Protein AF-A0A1W9V124-F1 (afdb_monomer_lite)

Structure (mmCIF, N/CA/C/O backbone):
data_AF-A0A1W9V124-F1
#
_entry.id   AF-A0A1W9V124-F1
#
loop_
_atom_site.group_PDB
_atom_site.id
_atom_site.type_symbol
_atom_site.label_atom_id
_atom_site.label_alt_id
_atom_site.label_comp_id
_atom_site.label_asym_id
_atom_site.label_entity_id
_atom_site.label_seq_id
_atom_site.pdbx_PDB_ins_code
_atom_site.Cartn_x
_atom_site.Cartn_y
_atom_site.Cartn_z
_atom_site.occupancy
_atom_site.B_iso_or_equiv
_atom_site.auth_seq_id
_atom_site.auth_comp_id
_atom_site.auth_asym_id
_atom_site.auth_atom_id
_atom_site.pdbx_PDB_model_num
ATOM 1 N N . MET A 1 1 ? -8.901 -0.387 -28.278 1.00 31.52 1 MET A N 1
ATOM 2 C CA . MET A 1 1 ? -8.898 -1.696 -27.581 1.00 31.52 1 MET A CA 1
ATOM 3 C C . MET A 1 1 ? -7.737 -1.723 -26.585 1.00 31.52 1 MET A C 1
ATOM 5 O O . MET A 1 1 ? -6.592 -1.802 -27.004 1.00 31.52 1 MET A O 1
ATOM 9 N N . LEU A 1 2 ? -8.014 -1.572 -25.284 1.00 34.09 2 LEU A N 1
ATOM 10 C CA . LEU A 1 2 ? -7.022 -1.533 -24.196 1.00 34.09 2 LEU A CA 1
ATOM 11 C C . LEU A 1 2 ? -6.743 -2.954 -23.675 1.00 34.09 2 LEU A C 1
ATOM 13 O O . LEU A 1 2 ? -7.526 -3.484 -22.892 1.00 34.09 2 LEU A O 1
ATOM 17 N N . LYS A 1 3 ? -5.633 -3.568 -24.103 1.00 35.72 3 LYS A N 1
ATOM 18 C CA . LYS A 1 3 ? -5.153 -4.885 -23.625 1.00 35.72 3 LYS A CA 1
ATOM 19 C C . LYS A 1 3 ? -3.789 -4.806 -22.903 1.00 35.72 3 LYS A C 1
ATOM 21 O O . LYS A 1 3 ? -3.019 -5.753 -22.931 1.00 35.72 3 LYS A O 1
ATOM 26 N N . LYS A 1 4 ? -3.478 -3.677 -22.250 1.00 46.88 4 LYS A N 1
ATOM 27 C CA . LYS A 1 4 ? -2.224 -3.445 -21.497 1.00 46.88 4 LYS A CA 1
ATOM 28 C C . LYS A 1 4 ? -2.503 -3.042 -20.043 1.00 46.88 4 LYS A C 1
ATOM 30 O O . LYS A 1 4 ? -2.241 -1.912 -19.658 1.00 46.88 4 LYS A O 1
ATOM 35 N N . ARG A 1 5 ? -3.077 -3.931 -19.226 1.00 50.22 5 ARG A N 1
ATOM 36 C CA . ARG A 1 5 ? -3.231 -3.661 -17.778 1.00 50.22 5 ARG A CA 1
ATOM 37 C C . ARG A 1 5 ? -2.039 -4.130 -16.926 1.00 50.22 5 ARG A C 1
ATOM 39 O O . ARG A 1 5 ? -2.102 -4.006 -15.716 1.00 50.22 5 ARG A O 1
ATOM 46 N N . SER A 1 6 ? -0.958 -4.615 -17.540 1.00 54.03 6 SER A N 1
ATOM 47 C CA . SER A 1 6 ? 0.203 -5.171 -16.821 1.00 54.03 6 SER A CA 1
ATOM 48 C C . SER A 1 6 ? 1.540 -5.050 -17.564 1.00 54.03 6 SER A C 1
ATOM 50 O O . SER A 1 6 ? 2.516 -5.668 -17.159 1.00 54.03 6 SER A O 1
ATOM 52 N N . ALA A 1 7 ? 1.603 -4.306 -18.671 1.00 71.12 7 ALA A N 1
ATOM 53 C CA . ALA A 1 7 ? 2.837 -4.196 -19.445 1.00 71.12 7 ALA A CA 1
ATOM 54 C C . ALA A 1 7 ? 3.649 -2.990 -18.968 1.00 71.12 7 ALA A C 1
ATOM 56 O O . ALA A 1 7 ? 3.091 -1.895 -18.852 1.00 71.12 7 ALA A O 1
ATOM 57 N N . ALA A 1 8 ? 4.948 -3.190 -18.740 1.00 80.44 8 ALA A N 1
ATOM 58 C CA . ALA A 1 8 ? 5.896 -2.099 -18.572 1.00 80.44 8 ALA A CA 1
ATOM 59 C C . ALA A 1 8 ? 5.767 -1.084 -19.720 1.00 80.44 8 ALA A C 1
ATOM 61 O O . ALA A 1 8 ? 5.465 -1.434 -20.869 1.00 80.44 8 ALA A O 1
ATOM 62 N N . ILE A 1 9 ? 5.964 0.186 -19.386 1.00 83.69 9 ILE A N 1
ATOM 63 C CA . ILE A 1 9 ? 5.823 1.307 -20.305 1.00 83.69 9 ILE A CA 1
ATOM 64 C C . ILE A 1 9 ? 7.213 1.891 -20.523 1.00 83.69 9 ILE A C 1
ATOM 66 O O . ILE A 1 9 ? 7.758 2.558 -19.651 1.00 83.69 9 ILE A O 1
ATO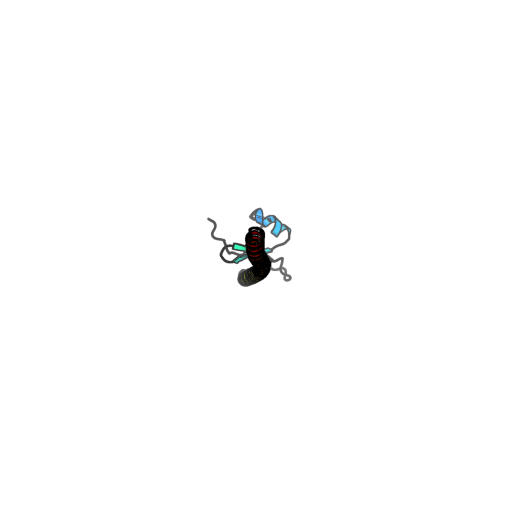M 70 N N . ALA A 1 10 ? 7.777 1.616 -21.691 1.00 82.62 10 ALA A N 1
ATOM 71 C CA . ALA A 1 10 ? 8.980 2.271 -22.175 1.00 82.62 10 ALA A CA 1
ATOM 72 C C . ALA A 1 10 ? 8.628 3.656 -22.748 1.00 82.62 10 ALA A C 1
ATOM 74 O O . ALA A 1 10 ? 7.694 3.774 -23.546 1.00 82.62 10 ALA A O 1
ATOM 75 N N . LEU A 1 11 ? 9.363 4.688 -22.337 1.00 79.31 11 LEU A N 1
ATOM 76 C CA . LEU A 1 11 ? 9.129 6.102 -22.647 1.00 79.31 11 LEU A CA 1
ATOM 77 C C . LEU A 1 11 ? 10.220 6.642 -23.592 1.00 79.31 11 LEU A C 1
ATOM 79 O O . LEU A 1 11 ? 10.851 7.653 -23.308 1.00 79.31 11 LEU A O 1
ATOM 83 N N . TYR A 1 12 ? 10.461 5.952 -24.710 1.00 74.94 12 TYR A N 1
ATOM 84 C CA . TYR A 1 12 ? 11.509 6.326 -25.678 1.00 74.94 12 TYR A CA 1
ATOM 85 C C . TYR A 1 12 ? 11.019 7.192 -26.844 1.00 74.94 12 TYR A C 1
ATOM 87 O O . TYR A 1 12 ? 11.828 7.842 -27.499 1.00 74.94 12 TYR A O 1
ATOM 95 N N . ASP A 1 13 ? 9.711 7.201 -27.116 1.00 68.25 13 ASP A N 1
ATOM 96 C CA . ASP A 1 13 ? 9.105 7.976 -28.203 1.00 68.25 13 ASP A CA 1
ATOM 97 C C . ASP A 1 13 ? 8.315 9.156 -27.628 1.00 68.25 13 ASP A C 1
ATOM 99 O O . ASP A 1 13 ? 7.290 8.972 -26.965 1.00 68.25 13 ASP A O 1
ATOM 103 N N . THR A 1 14 ? 8.806 10.369 -27.882 1.00 64.50 14 THR A N 1
ATOM 104 C CA . THR A 1 14 ? 8.195 11.628 -27.441 1.00 64.50 14 THR A CA 1
ATOM 105 C C . THR A 1 14 ? 7.068 12.105 -28.345 1.00 64.50 14 THR A C 1
ATOM 107 O O . THR A 1 14 ? 6.212 12.858 -27.882 1.00 64.50 14 THR A O 1
ATOM 110 N N . GLU A 1 15 ? 7.024 11.670 -29.605 1.00 71.12 15 GLU A N 1
ATOM 111 C CA . GLU A 1 15 ? 6.041 12.145 -30.582 1.00 71.12 15 GLU A CA 1
ATOM 112 C C . GLU A 1 15 ? 4.657 11.532 -30.335 1.00 71.12 15 GLU A C 1
ATOM 114 O O . GLU A 1 15 ? 3.635 12.182 -30.560 1.00 71.12 15 GLU A O 1
ATOM 119 N N . HIS A 1 16 ? 4.610 10.311 -29.792 1.00 74.25 16 HIS A N 1
ATOM 120 C CA . HIS A 1 16 ? 3.364 9.583 -29.515 1.00 74.25 16 HIS A CA 1
ATOM 121 C C . HIS A 1 16 ? 3.116 9.320 -28.028 1.00 74.25 16 HIS A C 1
ATOM 123 O O . HIS A 1 16 ? 2.248 8.512 -27.670 1.00 74.25 16 HIS A O 1
ATOM 129 N N . LEU A 1 17 ? 3.852 9.996 -27.143 1.00 76.12 17 LEU A N 1
ATOM 130 C CA . LEU A 1 17 ? 3.719 9.772 -25.714 1.00 76.12 17 LEU A CA 1
ATOM 131 C C . LEU A 1 17 ? 2.342 10.249 -25.211 1.00 76.12 17 LEU A C 1
ATOM 133 O O . LEU A 1 17 ? 1.978 11.414 -25.401 1.00 76.12 17 LEU A O 1
ATOM 137 N N . PRO A 1 18 ? 1.552 9.400 -24.524 1.00 81.62 18 PRO A N 1
ATOM 138 C CA . PRO A 1 18 ? 0.310 9.850 -23.906 1.00 81.62 18 PRO A CA 1
ATOM 139 C C . PRO A 1 18 ? 0.581 11.009 -22.938 1.00 81.62 18 PRO A C 1
ATOM 141 O O . PRO A 1 18 ? 1.475 10.902 -22.103 1.00 81.62 18 PRO A O 1
ATOM 144 N N . ARG A 1 19 ? -0.235 12.076 -22.965 1.00 85.19 19 ARG A N 1
ATOM 145 C CA . ARG A 1 19 ? -0.067 13.256 -22.078 1.00 85.19 19 ARG A CA 1
ATOM 146 C C . ARG A 1 19 ? 0.107 12.908 -20.597 1.00 85.19 19 ARG A C 1
ATOM 148 O O . ARG A 1 19 ? 0.801 13.602 -19.871 1.00 85.19 19 ARG A O 1
ATOM 155 N N . GLN A 1 20 ? -0.519 11.826 -20.145 1.00 85.44 20 GLN A N 1
ATOM 156 C CA . GLN A 1 20 ? -0.430 11.343 -18.762 1.00 85.44 20 GLN A CA 1
ATOM 157 C C . GLN A 1 20 ? 0.981 10.873 -18.375 1.00 85.44 20 GLN A C 1
ATOM 159 O O . GLN A 1 20 ? 1.313 10.861 -17.196 1.00 85.44 20 GLN A O 1
ATOM 164 N N . MET A 1 21 ? 1.795 10.474 -19.354 1.00 86.12 21 MET A N 1
ATOM 165 C CA . MET A 1 21 ? 3.167 10.006 -19.161 1.00 86.12 21 MET A CA 1
ATOM 166 C C . MET A 1 21 ? 4.203 11.130 -19.309 1.00 86.12 21 MET A C 1
ATOM 168 O O . MET A 1 21 ? 5.357 10.948 -18.932 1.00 86.12 21 MET A O 1
ATOM 172 N N . GLN A 1 22 ? 3.790 12.300 -19.806 1.00 86.81 22 GLN A N 1
ATOM 173 C CA . GLN A 1 22 ? 4.665 13.443 -20.059 1.00 86.81 22 GLN A CA 1
ATOM 174 C C . GLN A 1 22 ? 5.453 13.900 -18.815 1.00 86.81 22 GLN A C 1
ATOM 176 O O . GLN A 1 22 ? 6.664 14.055 -18.940 1.00 86.81 22 GLN A O 1
ATOM 181 N N . PRO A 1 23 ? 4.862 13.988 -17.602 1.00 90.25 23 PRO A N 1
ATOM 182 C CA . PRO A 1 23 ? 5.624 14.370 -16.411 1.00 90.25 23 PRO A CA 1
ATOM 183 C C . PRO A 1 23 ? 6.738 13.380 -16.047 1.00 90.25 23 PRO A C 1
ATOM 185 O O . PRO A 1 23 ? 7.768 13.784 -15.521 1.00 90.25 23 PRO A O 1
ATOM 188 N N . PHE A 1 24 ? 6.545 12.083 -16.312 1.00 90.50 24 PHE A N 1
ATOM 189 C CA . PHE A 1 24 ? 7.566 11.067 -16.045 1.00 90.50 24 PHE A CA 1
ATOM 190 C C . PHE A 1 24 ? 8.714 11.189 -17.044 1.00 90.50 24 PHE A C 1
ATOM 192 O O . PHE A 1 24 ? 9.877 11.176 -16.652 1.00 90.50 24 PHE A O 1
ATOM 199 N N . PHE A 1 25 ? 8.384 11.378 -18.321 1.00 88.06 25 PHE A N 1
ATOM 200 C CA . PHE A 1 25 ? 9.382 11.600 -19.359 1.00 88.06 25 PHE A CA 1
ATOM 201 C C . PHE A 1 25 ? 10.199 12.879 -19.112 1.00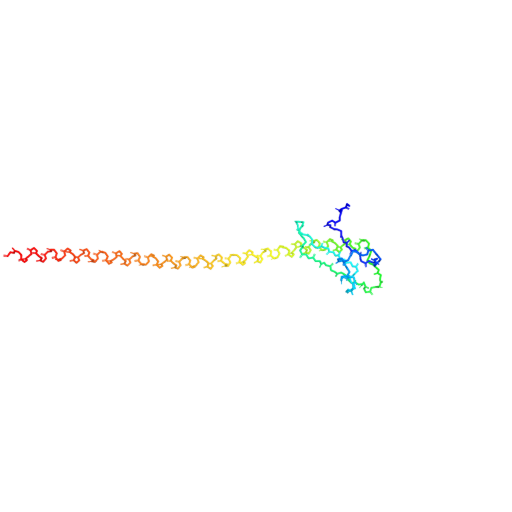 88.06 25 PHE A C 1
ATOM 203 O O . PHE A 1 25 ? 11.422 12.852 -19.192 1.00 88.06 25 PHE A O 1
ATOM 210 N N . GLU A 1 26 ? 9.549 13.983 -18.729 1.00 90.44 26 GLU A N 1
ATOM 211 C CA . GLU A 1 26 ? 10.216 15.251 -18.385 1.00 90.44 26 GLU A CA 1
ATOM 212 C C . GLU A 1 26 ? 11.153 15.128 -17.174 1.00 90.44 26 GLU A C 1
ATOM 214 O O . GLU A 1 26 ? 12.141 15.853 -17.076 1.00 90.44 26 GLU A O 1
ATOM 219 N N . GLN A 1 27 ? 10.881 14.185 -16.268 1.00 91.81 27 GLN A N 1
ATOM 220 C CA . GLN A 1 27 ? 11.768 13.846 -15.152 1.00 91.81 27 GLN A CA 1
ATOM 221 C C . GLN A 1 27 ? 12.919 12.910 -15.554 1.00 91.81 27 GLN A C 1
ATOM 223 O O . GLN A 1 27 ? 13.752 12.579 -14.714 1.00 91.81 27 GLN A O 1
ATOM 228 N N . GLY A 1 28 ? 12.985 12.487 -16.818 1.00 91.75 28 GLY A N 1
ATOM 229 C CA . GLY A 1 28 ? 14.004 11.578 -17.335 1.00 91.75 28 GLY A CA 1
ATOM 230 C C . GLY A 1 28 ? 13.703 10.102 -17.083 1.00 91.75 28 GLY A C 1
ATOM 231 O O . GLY A 1 28 ? 14.616 9.288 -17.116 1.00 91.75 28 GLY A O 1
ATOM 232 N N . VAL A 1 29 ? 12.456 9.726 -16.796 1.00 93.38 29 VAL A N 1
ATOM 233 C CA . VAL A 1 29 ? 12.085 8.309 -16.679 1.00 93.38 29 VAL A CA 1
ATOM 234 C C . VAL A 1 29 ? 12.066 7.676 -18.070 1.00 93.38 29 VAL A C 1
ATOM 236 O O . VAL A 1 29 ? 11.400 8.176 -18.974 1.00 93.38 29 VAL A O 1
ATOM 239 N N . GLU A 1 30 ? 12.752 6.547 -18.224 1.00 91.94 30 GLU A N 1
ATOM 240 C CA . GLU A 1 30 ? 12.823 5.771 -19.466 1.00 91.94 30 GLU A CA 1
ATOM 241 C C . GLU A 1 30 ? 11.930 4.531 -19.444 1.00 91.94 30 GLU A C 1
ATOM 243 O O . GLU A 1 30 ? 11.347 4.165 -20.463 1.00 91.94 30 GLU A O 1
ATOM 248 N N . VAL A 1 31 ? 11.803 3.875 -18.290 1.00 92.12 31 VAL A N 1
ATOM 249 C CA . VAL A 1 31 ? 10.932 2.706 -18.125 1.00 92.12 31 VAL A CA 1
ATOM 250 C C . VAL A 1 31 ? 10.108 2.865 -16.863 1.00 92.12 31 VAL A C 1
ATOM 252 O O . VAL A 1 31 ? 10.624 3.143 -15.784 1.00 92.12 31 VAL A O 1
ATOM 255 N N . LEU A 1 32 ? 8.807 2.649 -16.998 1.00 93.06 32 LEU A N 1
ATOM 256 C CA . LEU A 1 32 ? 7.854 2.688 -15.905 1.00 93.06 32 LEU A CA 1
ATOM 257 C C . LEU A 1 32 ? 7.205 1.316 -15.748 1.00 93.06 32 LEU A C 1
ATOM 259 O O . LEU A 1 32 ? 6.610 0.770 -16.680 1.00 93.06 32 LEU A O 1
ATOM 263 N N . ILE A 1 33 ? 7.315 0.761 -14.545 1.00 92.69 33 ILE A N 1
ATOM 264 C CA . ILE A 1 33 ? 6.791 -0.558 -14.201 1.00 92.69 33 ILE A CA 1
ATOM 265 C C . ILE A 1 33 ? 5.671 -0.383 -13.182 1.00 92.69 33 ILE A C 1
ATOM 267 O O . ILE A 1 33 ? 5.929 -0.012 -12.033 1.00 92.69 33 ILE A O 1
ATOM 271 N N . PRO A 1 34 ? 4.412 -0.617 -13.577 1.00 91.69 34 PRO A N 1
ATOM 272 C CA . PRO A 1 34 ? 3.305 -0.494 -12.652 1.00 91.69 34 PRO A CA 1
ATOM 273 C C . PRO A 1 34 ? 3.262 -1.691 -11.699 1.00 91.69 34 PRO A C 1
ATOM 275 O O . PRO A 1 34 ? 3.297 -2.847 -12.121 1.00 91.69 34 PRO A O 1
ATOM 278 N N . LEU A 1 35 ? 3.144 -1.411 -10.404 1.00 93.12 35 LEU A N 1
ATOM 279 C CA . LEU A 1 35 ? 3.040 -2.427 -9.364 1.00 93.12 35 LEU A CA 1
ATOM 280 C C . LEU A 1 35 ? 1.558 -2.727 -9.133 1.00 93.12 35 LEU A C 1
ATOM 282 O O . LEU A 1 35 ? 0.848 -1.935 -8.508 1.00 93.12 35 LEU A O 1
ATOM 286 N N . PHE A 1 36 ? 1.080 -3.847 -9.674 1.00 88.56 36 PHE A N 1
ATOM 287 C CA . PHE A 1 36 ? -0.299 -4.304 -9.511 1.00 88.56 36 PHE A CA 1
ATOM 288 C C . PHE A 1 36 ? -0.387 -5.485 -8.543 1.00 88.56 36 PHE A C 1
ATOM 290 O O . PHE A 1 36 ? 0.351 -6.456 -8.677 1.00 88.56 36 PHE A O 1
ATOM 297 N N . VAL A 1 37 ? -1.352 -5.430 -7.627 1.00 89.31 37 VAL A N 1
ATOM 298 C CA . VAL A 1 37 ? -1.749 -6.550 -6.759 1.00 89.31 37 VAL A CA 1
ATOM 299 C C . VAL A 1 37 ? -3.264 -6.673 -6.835 1.00 89.31 37 VAL A C 1
ATOM 301 O O . VAL A 1 37 ? -3.956 -5.672 -6.678 1.00 89.31 37 VAL A O 1
ATOM 304 N N . GLU A 1 38 ? -3.786 -7.863 -7.145 1.00 87.06 38 GLU A N 1
ATOM 305 C CA . GLU A 1 38 ? -5.236 -8.112 -7.286 1.00 87.06 38 GLU A CA 1
ATOM 306 C C . GLU A 1 38 ? -5.959 -7.066 -8.167 1.00 87.06 38 GLU A C 1
ATOM 308 O O . GLU A 1 38 ? -7.008 -6.529 -7.819 1.00 87.06 38 GLU A O 1
ATOM 313 N N . ASN A 1 39 ? -5.376 -6.733 -9.325 1.00 84.38 39 ASN A N 1
ATOM 314 C CA . ASN A 1 39 ? -5.854 -5.698 -10.260 1.00 84.38 39 ASN A CA 1
ATOM 315 C C . ASN A 1 39 ? -5.886 -4.256 -9.716 1.00 84.38 39 ASN A C 1
ATOM 317 O O . ASN A 1 39 ? -6.386 -3.355 -10.398 1.00 84.38 39 ASN A O 1
ATOM 321 N N . LYS A 1 40 ? -5.321 -4.001 -8.537 1.00 89.38 40 LYS A N 1
ATOM 322 C CA . LYS A 1 40 ? -5.160 -2.664 -7.972 1.00 89.38 40 LYS A CA 1
ATOM 323 C C . LYS A 1 40 ? -3.747 -2.156 -8.228 1.00 89.38 40 LYS A C 1
ATOM 325 O O . LYS A 1 40 ? -2.776 -2.821 -7.878 1.00 89.38 40 LYS A O 1
ATOM 330 N N . LEU A 1 41 ? -3.633 -0.970 -8.825 1.00 90.75 41 LEU A N 1
ATOM 331 C CA . LEU A 1 41 ? -2.357 -0.262 -8.912 1.00 90.75 41 LEU A CA 1
ATOM 332 C C . LEU A 1 41 ? -1.994 0.229 -7.510 1.00 90.75 41 LEU A C 1
ATOM 334 O O . LEU A 1 41 ? -2.727 1.036 -6.938 1.00 90.75 41 LEU A O 1
ATOM 338 N N . ILE A 1 42 ? -0.889 -0.263 -6.962 1.00 92.00 42 ILE A N 1
ATOM 339 C CA . ILE A 1 42 ? -0.412 0.122 -5.627 1.00 92.00 42 ILE A CA 1
ATOM 340 C C . ILE A 1 42 ? 0.828 1.015 -5.677 1.00 92.00 42 ILE A C 1
ATOM 342 O O . ILE A 1 42 ? 1.172 1.635 -4.676 1.00 92.00 42 ILE A O 1
ATOM 346 N N . GLY A 1 43 ? 1.484 1.115 -6.833 1.00 91.44 43 GLY A N 1
ATOM 347 C CA . GLY A 1 43 ? 2.657 1.959 -7.005 1.00 91.44 43 GLY A CA 1
ATOM 348 C C . GLY A 1 43 ? 3.208 1.930 -8.422 1.00 91.44 43 GLY A C 1
ATOM 349 O O . GLY A 1 43 ? 2.733 1.185 -9.279 1.00 91.44 43 GLY A O 1
ATOM 350 N N . LEU A 1 44 ? 4.225 2.754 -8.649 1.00 92.00 44 LEU A N 1
ATOM 351 C CA . LEU A 1 44 ? 4.966 2.846 -9.901 1.00 92.00 44 LEU A CA 1
ATOM 352 C C . LEU A 1 44 ? 6.451 2.738 -9.586 1.00 92.00 44 LEU A C 1
ATOM 354 O O . LEU A 1 44 ? 6.933 3.410 -8.674 1.00 92.00 44 LEU A O 1
ATOM 358 N N . TYR A 1 45 ? 7.161 1.913 -10.345 1.00 92.50 45 TYR A N 1
ATOM 359 C CA . TYR A 1 45 ? 8.606 1.813 -10.265 1.00 92.50 45 TYR A CA 1
ATOM 360 C C . TYR A 1 45 ? 9.216 2.460 -11.504 1.00 92.50 45 TYR A C 1
ATOM 362 O O . TYR A 1 45 ? 8.995 2.002 -12.625 1.00 92.50 45 TYR A O 1
ATOM 370 N N . ASN A 1 46 ? 9.919 3.568 -11.289 1.00 94.12 46 ASN A N 1
ATOM 371 C CA . ASN A 1 46 ? 10.473 4.395 -12.351 1.00 94.12 46 ASN A CA 1
ATOM 372 C C . ASN A 1 46 ? 11.964 4.113 -12.493 1.00 94.12 46 ASN A C 1
ATOM 374 O O . ASN A 1 46 ? 12.708 4.179 -11.514 1.00 94.12 46 ASN A O 1
ATOM 378 N N . PHE A 1 47 ? 12.383 3.842 -13.719 1.00 94.12 47 PHE A N 1
ATOM 379 C CA . PHE A 1 47 ? 13.767 3.616 -14.086 1.00 94.12 47 PHE A CA 1
ATOM 380 C C . PHE A 1 47 ? 14.232 4.738 -15.003 1.00 94.12 47 PHE A C 1
ATOM 382 O O . PHE A 1 47 ? 13.543 5.118 -15.949 1.00 94.12 47 PHE A O 1
ATOM 389 N N . PHE A 1 48 ? 15.400 5.267 -14.675 1.00 94.56 48 PHE A N 1
ATOM 390 C CA . PHE A 1 48 ? 16.079 6.360 -15.363 1.00 94.56 48 PHE A CA 1
ATOM 391 C C . PHE A 1 48 ? 17.139 5.783 -16.314 1.00 94.56 48 PHE A C 1
ATOM 393 O O . PHE A 1 48 ? 17.350 4.568 -16.284 1.00 94.56 48 PHE A O 1
ATOM 400 N N . PRO A 1 49 ? 17.822 6.602 -17.134 1.00 94.19 49 PRO A N 1
ATOM 401 C CA . PRO A 1 49 ? 18.800 6.101 -18.084 1.00 94.19 49 PRO A CA 1
ATOM 402 C C . PRO A 1 49 ? 19.846 5.217 -17.413 1.00 94.19 49 PRO A C 1
ATOM 404 O O . PRO A 1 49 ? 20.347 5.521 -16.323 1.00 94.19 49 PRO A O 1
ATOM 407 N N . LYS A 1 50 ? 20.187 4.112 -18.079 1.00 94.00 50 LYS A N 1
ATOM 408 C CA . LYS A 1 50 ? 21.222 3.196 -17.600 1.00 94.00 50 LYS A CA 1
ATOM 409 C C . LYS A 1 50 ? 22.554 3.932 -17.520 1.00 94.00 50 LYS A C 1
ATOM 411 O O . LYS A 1 50 ? 22.904 4.716 -18.398 1.00 94.00 50 LYS A O 1
ATOM 416 N N . HIS A 1 51 ? 23.367 3.582 -16.526 1.00 92.88 51 HIS A N 1
ATOM 417 C CA . HIS A 1 51 ? 24.740 4.085 -16.441 1.00 92.88 51 HIS A CA 1
ATOM 418 C C . HIS A 1 51 ? 25.600 3.707 -17.660 1.00 92.88 51 HIS A C 1
ATOM 420 O O . HIS A 1 51 ? 26.590 4.383 -17.920 1.00 92.88 51 HIS A O 1
ATOM 426 N N . SER A 1 52 ? 25.236 2.652 -18.406 1.00 92.94 52 SER A N 1
ATOM 427 C CA . SER A 1 52 ? 25.919 2.282 -19.653 1.00 92.94 52 SER A CA 1
ATOM 428 C C . SER A 1 52 ? 25.612 3.223 -20.822 1.00 92.94 52 SER A C 1
ATOM 430 O O . SER A 1 52 ? 26.370 3.240 -21.785 1.00 92.94 52 SER A O 1
ATOM 432 N N . GLY A 1 53 ? 24.529 4.005 -20.744 1.00 89.38 53 GLY A N 1
ATOM 433 C CA . GLY A 1 53 ? 24.025 4.837 -21.839 1.00 89.38 53 GLY A CA 1
ATOM 434 C C . GLY A 1 53 ? 23.152 4.095 -22.857 1.00 89.38 53 GLY A C 1
ATOM 435 O O . GLY A 1 53 ? 22.598 4.737 -23.745 1.00 89.38 53 GLY A O 1
ATOM 436 N N . ASP A 1 54 ? 22.999 2.774 -22.731 1.00 91.75 54 ASP A N 1
ATOM 437 C CA . ASP A 1 54 ? 22.109 1.990 -23.592 1.00 91.75 54 ASP A CA 1
ATOM 438 C C . ASP A 1 54 ? 20.656 2.069 -23.119 1.00 91.75 54 ASP A C 1
ATOM 440 O O . ASP A 1 54 ? 20.382 2.205 -21.925 1.00 91.75 54 ASP A O 1
ATOM 444 N N . TYR A 1 55 ? 19.722 1.857 -24.046 1.00 90.44 55 TYR A N 1
ATOM 445 C CA . TYR A 1 55 ? 18.318 1.639 -23.708 1.00 90.44 55 TYR A CA 1
ATOM 446 C C . TYR A 1 55 ? 18.100 0.293 -23.004 1.00 90.44 55 TYR A C 1
ATOM 448 O O . TYR A 1 55 ? 18.893 -0.647 -23.137 1.00 90.44 55 TYR A O 1
ATOM 456 N N . TYR A 1 56 ? 16.988 0.183 -22.274 1.00 92.19 56 TYR A N 1
ATOM 457 C CA . TYR A 1 56 ? 16.563 -1.088 -21.700 1.00 92.19 56 TYR A CA 1
ATOM 458 C C . TYR A 1 56 ? 16.066 -2.016 -22.808 1.00 92.19 56 TYR A C 1
ATOM 460 O O . TYR A 1 56 ? 15.199 -1.650 -23.607 1.00 92.19 56 TYR A O 1
ATOM 468 N N . ASN A 1 57 ? 16.593 -3.235 -22.842 1.00 91.38 57 ASN A N 1
ATOM 469 C CA . ASN A 1 57 ? 16.103 -4.259 -23.760 1.00 91.38 57 ASN A CA 1
ATOM 470 C C . ASN A 1 57 ? 14.872 -4.989 -23.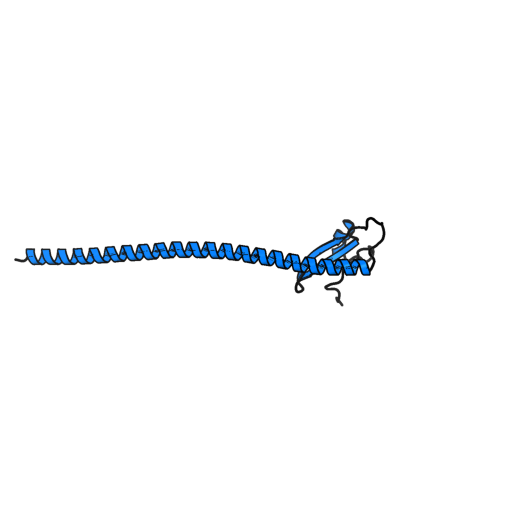181 1.00 91.38 57 ASN A C 1
ATOM 472 O O . ASN A 1 57 ? 14.499 -4.813 -22.021 1.00 91.38 57 ASN A O 1
ATOM 476 N N . SER A 1 58 ? 14.217 -5.822 -23.992 1.00 89.06 58 SER A N 1
ATOM 477 C CA . SER A 1 58 ? 12.989 -6.516 -23.582 1.00 89.06 58 SER A CA 1
ATOM 478 C C . SER A 1 58 ? 13.184 -7.503 -22.428 1.00 89.06 58 SER A C 1
ATOM 480 O O . SER A 1 58 ? 12.292 -7.622 -21.594 1.00 89.06 58 SER A O 1
ATOM 482 N N . GLU A 1 59 ? 14.327 -8.190 -22.369 1.00 92.00 59 GLU A N 1
ATOM 483 C CA . GLU A 1 59 ? 14.644 -9.149 -21.303 1.00 92.00 59 GLU A CA 1
ATOM 484 C C . GLU A 1 59 ? 14.864 -8.421 -19.971 1.00 92.00 59 GLU A C 1
ATOM 486 O O . GLU A 1 59 ? 14.312 -8.807 -18.944 1.00 92.00 59 GLU A O 1
ATOM 491 N N . GLU A 1 60 ? 15.588 -7.300 -19.994 1.00 93.19 60 GLU A N 1
ATOM 492 C CA . GLU A 1 60 ? 15.769 -6.436 -18.827 1.00 93.19 60 GLU A CA 1
ATOM 493 C C . GLU A 1 60 ? 14.422 -5.913 -18.319 1.00 93.19 60 GLU A C 1
ATOM 495 O O . GLU A 1 60 ? 14.128 -6.002 -17.128 1.00 93.19 60 GLU A O 1
ATOM 500 N N . VAL A 1 61 ? 13.565 -5.420 -19.217 1.00 92.25 61 VAL A N 1
ATOM 501 C CA . VAL A 1 61 ? 12.221 -4.949 -18.857 1.00 92.25 61 VAL A CA 1
ATOM 502 C C . VAL A 1 61 ? 11.368 -6.075 -18.263 1.00 92.25 61 VAL A C 1
ATOM 504 O O . VAL A 1 61 ? 10.617 -5.835 -17.314 1.00 92.25 61 VAL A O 1
ATOM 507 N N . GLU A 1 62 ? 11.478 -7.301 -18.773 1.00 90.81 62 GLU A N 1
ATOM 508 C CA . GLU A 1 62 ? 10.775 -8.469 -18.236 1.00 90.81 62 GLU A CA 1
ATOM 509 C C . GLU A 1 62 ? 11.256 -8.823 -16.823 1.00 90.81 62 GLU A C 1
ATOM 511 O O . GLU A 1 62 ? 10.438 -8.974 -15.910 1.00 90.81 62 GLU A O 1
ATOM 516 N N . VAL A 1 63 ? 12.573 -8.874 -16.604 1.00 93.19 63 VAL A N 1
ATOM 517 C CA . VAL A 1 63 ? 13.162 -9.109 -15.277 1.00 93.19 63 VAL A CA 1
ATOM 518 C C . VAL A 1 63 ? 12.695 -8.047 -14.286 1.00 93.19 63 VAL A C 1
ATOM 520 O O . VAL A 1 63 ? 12.208 -8.379 -13.202 1.00 93.19 63 VAL A O 1
ATOM 523 N N . LEU A 1 64 ? 12.778 -6.770 -14.660 1.00 93.44 64 LEU A N 1
ATOM 524 C CA . LEU A 1 64 ? 12.326 -5.673 -13.810 1.00 93.44 64 LEU A CA 1
ATOM 525 C C . LEU A 1 64 ? 10.813 -5.736 -13.545 1.00 93.44 64 LEU A C 1
ATOM 527 O O . LEU A 1 64 ? 10.369 -5.400 -12.448 1.00 93.44 64 LEU A O 1
ATOM 531 N N . SER A 1 65 ? 10.017 -6.208 -14.509 1.00 91.38 65 SER A N 1
ATOM 532 C CA . SER A 1 65 ? 8.570 -6.398 -14.336 1.00 91.38 65 SER A CA 1
ATOM 533 C C . SER A 1 65 ? 8.268 -7.495 -13.316 1.00 91.38 65 SER A C 1
ATOM 535 O O . SER A 1 65 ? 7.414 -7.311 -12.447 1.00 91.38 65 SER A O 1
ATOM 537 N N . ASN A 1 66 ? 9.007 -8.605 -13.364 1.00 92.50 66 ASN A N 1
ATOM 538 C CA . ASN A 1 66 ? 8.891 -9.694 -12.395 1.00 92.50 66 ASN A CA 1
ATOM 539 C C . ASN A 1 66 ? 9.307 -9.249 -10.985 1.00 92.50 66 ASN A C 1
ATOM 541 O O . ASN A 1 66 ? 8.621 -9.563 -10.009 1.00 92.50 66 ASN A O 1
ATOM 545 N N . LEU A 1 67 ? 10.384 -8.466 -10.875 1.00 93.56 67 LEU A N 1
ATOM 546 C CA . LEU A 1 67 ? 10.797 -7.856 -9.609 1.00 93.56 67 LEU A CA 1
ATOM 547 C C . LEU A 1 67 ? 9.739 -6.882 -9.083 1.00 93.56 67 LEU A C 1
ATOM 549 O O . LEU A 1 67 ? 9.394 -6.930 -7.904 1.00 93.56 67 LEU A O 1
ATOM 553 N N . GLY A 1 68 ? 9.175 -6.046 -9.957 1.00 92.50 68 GLY A N 1
ATOM 554 C CA . GLY A 1 68 ? 8.071 -5.152 -9.620 1.00 92.50 68 GLY A CA 1
ATOM 555 C C . GLY A 1 68 ? 6.861 -5.917 -9.083 1.00 92.50 68 GLY A C 1
ATOM 556 O O . GLY A 1 68 ? 6.319 -5.564 -8.038 1.00 92.50 68 GLY A O 1
ATOM 557 N N . TYR A 1 69 ? 6.472 -7.017 -9.727 1.00 90.94 69 TYR A N 1
ATOM 558 C CA . TYR A 1 69 ? 5.381 -7.859 -9.238 1.00 90.94 69 TYR A CA 1
ATOM 559 C C . TYR A 1 69 ? 5.638 -8.371 -7.811 1.00 90.94 69 TYR A C 1
ATOM 561 O O . TYR A 1 69 ? 4.795 -8.198 -6.928 1.00 90.94 69 TYR A O 1
ATOM 569 N N . GLN A 1 70 ? 6.822 -8.936 -7.551 1.00 93.00 70 GLN A N 1
ATOM 570 C CA . GLN A 1 70 ? 7.183 -9.438 -6.219 1.00 93.00 70 GLN A CA 1
ATOM 571 C C . GLN A 1 70 ? 7.249 -8.325 -5.166 1.00 93.00 70 GLN A C 1
ATOM 573 O O . GLN A 1 70 ? 6.746 -8.494 -4.050 1.00 93.00 70 GLN A O 1
ATOM 578 N N . ALA A 1 71 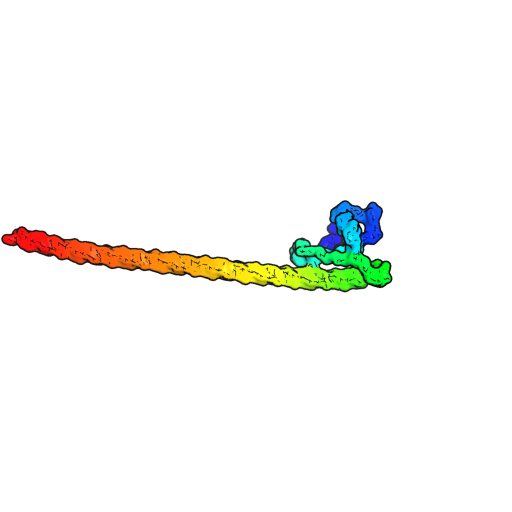? 7.832 -7.178 -5.519 1.00 94.25 71 ALA A N 1
ATOM 579 C CA . ALA A 1 71 ? 7.864 -6.000 -4.661 1.00 94.25 71 ALA A CA 1
ATOM 580 C C . ALA A 1 71 ? 6.444 -5.534 -4.325 1.00 94.25 71 ALA A C 1
ATOM 582 O O . ALA A 1 71 ? 6.136 -5.282 -3.162 1.00 94.25 71 ALA A O 1
ATOM 583 N N . GLY A 1 72 ? 5.555 -5.497 -5.319 1.00 93.81 72 GLY A N 1
ATOM 584 C CA . GLY A 1 72 ? 4.164 -5.118 -5.135 1.00 93.81 72 GLY A CA 1
ATOM 585 C C . GLY A 1 72 ? 3.436 -6.023 -4.140 1.00 93.81 72 GLY A C 1
ATOM 586 O O . GLY A 1 72 ? 2.854 -5.533 -3.170 1.00 93.81 72 GLY A O 1
ATOM 587 N N . VAL A 1 73 ? 3.525 -7.343 -4.324 1.00 94.31 73 VAL A N 1
ATOM 588 C CA . VAL A 1 73 ? 2.943 -8.323 -3.389 1.00 94.31 73 VAL A CA 1
ATOM 589 C C . VAL A 1 73 ? 3.500 -8.127 -1.976 1.00 94.31 73 VAL A C 1
ATOM 591 O O . VAL A 1 73 ? 2.740 -8.077 -1.010 1.00 94.31 73 VAL A O 1
ATOM 594 N N . SER A 1 74 ? 4.816 -7.953 -1.851 1.00 95.88 74 SER A N 1
ATOM 595 C CA . SER A 1 74 ? 5.488 -7.808 -0.555 1.00 95.88 74 SER A CA 1
ATOM 596 C C . SER A 1 74 ? 5.067 -6.530 0.178 1.00 95.88 74 SER A C 1
ATOM 598 O O . SER A 1 74 ? 4.751 -6.577 1.366 1.00 95.88 74 SER A O 1
ATOM 600 N N . ILE A 1 75 ? 4.989 -5.400 -0.534 1.00 94.75 75 ILE A N 1
ATOM 601 C CA . ILE A 1 75 ? 4.507 -4.119 0.002 1.00 94.75 75 ILE A CA 1
ATOM 602 C C . ILE A 1 75 ? 3.043 -4.241 0.435 1.00 94.75 75 ILE A C 1
ATOM 604 O O . ILE A 1 75 ? 2.693 -3.829 1.539 1.00 94.75 75 ILE A O 1
ATOM 608 N N . SER A 1 76 ? 2.190 -4.843 -0.399 1.00 94.81 76 SER A N 1
ATOM 609 C CA . SER A 1 76 ? 0.773 -5.046 -0.078 1.00 94.81 76 SER A CA 1
ATOM 610 C C . SER A 1 76 ? 0.590 -5.881 1.191 1.00 94.81 76 SER A C 1
ATOM 612 O O . SER A 1 76 ? -0.220 -5.533 2.054 1.00 94.81 76 SER A O 1
ATOM 614 N N . ASN A 1 77 ? 1.374 -6.950 1.341 1.00 95.62 77 ASN A N 1
ATOM 615 C CA . ASN A 1 77 ? 1.341 -7.805 2.524 1.00 95.62 77 ASN A CA 1
ATOM 616 C C . ASN A 1 77 ? 1.814 -7.063 3.777 1.00 95.62 77 ASN A C 1
ATOM 618 O O . ASN A 1 77 ? 1.142 -7.128 4.804 1.00 95.62 77 ASN A O 1
ATOM 622 N N . ALA A 1 78 ? 2.921 -6.321 3.691 1.00 96.38 78 ALA A N 1
ATOM 623 C CA . ALA A 1 78 ? 3.443 -5.544 4.813 1.00 96.38 78 ALA A CA 1
ATOM 624 C C . ALA A 1 78 ? 2.435 -4.488 5.296 1.00 96.38 78 ALA A C 1
ATOM 626 O O . ALA A 1 78 ? 2.148 -4.409 6.489 1.00 96.38 78 ALA A O 1
ATOM 627 N N . LEU A 1 79 ? 1.832 -3.733 4.370 1.00 94.88 79 LEU A N 1
ATOM 628 C CA . LEU A 1 79 ? 0.811 -2.732 4.699 1.00 94.88 79 LEU A CA 1
ATOM 629 C C . LEU A 1 79 ? -0.453 -3.370 5.293 1.00 94.88 79 LEU A C 1
ATOM 631 O O . LEU A 1 79 ? -1.041 -2.832 6.231 1.00 94.88 79 LEU A O 1
ATOM 635 N N . SER A 1 80 ? -0.868 -4.528 4.773 1.00 96.31 80 SER A N 1
ATOM 636 C CA . SER A 1 80 ? -2.018 -5.269 5.307 1.00 96.31 80 SER A CA 1
ATOM 637 C C . SER A 1 80 ? -1.747 -5.772 6.723 1.00 96.31 80 SER A C 1
ATOM 639 O O . SER A 1 80 ? -2.603 -5.647 7.595 1.00 96.31 80 SER A O 1
ATOM 641 N N . PHE A 1 81 ? -0.540 -6.281 6.972 1.00 97.94 81 PHE A N 1
ATOM 642 C CA . PHE A 1 81 ? -0.113 -6.719 8.296 1.00 97.94 81 PHE A CA 1
ATOM 643 C C . PHE A 1 81 ? -0.105 -5.560 9.301 1.00 97.94 81 PHE A C 1
ATOM 645 O O . PHE A 1 81 ? -0.735 -5.665 10.351 1.00 97.94 81 PHE A O 1
ATOM 652 N N . GLN A 1 82 ? 0.500 -4.422 8.944 1.00 97.50 82 GLN A N 1
ATOM 653 C CA . GLN A 1 82 ? 0.479 -3.210 9.774 1.00 97.50 82 GLN A CA 1
ATOM 654 C C . GLN A 1 82 ? -0.950 -2.750 10.082 1.00 97.50 82 GLN A C 1
ATOM 656 O O . GLN A 1 82 ? -1.251 -2.320 11.196 1.00 97.50 82 GLN A O 1
ATOM 661 N N . ARG A 1 83 ? -1.865 -2.862 9.109 1.00 97.62 83 ARG A N 1
ATOM 662 C CA . ARG A 1 83 ? -3.267 -2.501 9.322 1.00 97.62 83 ARG A CA 1
ATOM 663 C C . ARG A 1 83 ? -3.962 -3.429 10.317 1.00 97.62 83 ARG A C 1
ATOM 665 O O . ARG A 1 83 ? -4.753 -2.947 11.123 1.00 97.62 83 ARG A O 1
ATOM 672 N N . ILE A 1 84 ? -3.687 -4.731 10.253 1.00 98.44 84 ILE A N 1
ATOM 673 C CA . ILE A 1 84 ? -4.220 -5.716 11.204 1.00 98.44 84 ILE A CA 1
ATOM 674 C C . ILE A 1 84 ? -3.702 -5.424 12.615 1.00 98.44 84 ILE A C 1
ATOM 676 O O . ILE A 1 84 ? -4.494 -5.395 13.552 1.00 98.44 84 ILE A O 1
ATOM 680 N N . GLU A 1 85 ? -2.407 -5.148 12.763 1.00 98.38 85 GLU A N 1
ATOM 681 C CA . GLU A 1 85 ? -1.803 -4.802 14.054 1.00 98.38 85 GLU A CA 1
ATOM 682 C C . GLU A 1 85 ? -2.453 -3.554 14.665 1.00 98.38 85 GLU A C 1
ATOM 684 O O . GLU A 1 85 ? -2.880 -3.575 15.819 1.00 98.38 85 GLU A O 1
ATOM 689 N N . GLN A 1 86 ? -2.643 -2.501 13.864 1.00 98.38 86 GLN A N 1
ATOM 690 C CA . GLN A 1 86 ? -3.332 -1.290 14.307 1.00 98.38 86 GLN A CA 1
ATOM 691 C C . GLN A 1 86 ? -4.779 -1.568 14.748 1.00 98.38 86 GLN A C 1
ATOM 693 O O . GLN A 1 86 ? -5.221 -1.062 15.775 1.00 98.38 86 GLN A O 1
ATOM 698 N N . LEU A 1 87 ? -5.521 -2.380 13.989 1.00 98.25 87 LEU A N 1
ATOM 699 C CA . LEU A 1 87 ? -6.897 -2.740 14.338 1.00 98.25 87 LEU A CA 1
ATOM 700 C C . LEU A 1 87 ? -6.973 -3.551 15.635 1.00 98.25 87 LEU A C 1
ATOM 702 O O . LEU A 1 87 ? -7.910 -3.358 16.406 1.00 98.25 87 LEU A O 1
ATOM 706 N N . ASN A 1 88 ? -6.004 -4.432 15.888 1.00 98.38 88 ASN A N 1
ATOM 707 C CA . ASN A 1 88 ? -5.939 -5.188 17.136 1.00 98.38 88 ASN A CA 1
ATOM 708 C C . ASN A 1 88 ? -5.706 -4.263 18.335 1.00 98.38 88 ASN A C 1
ATOM 710 O O . ASN A 1 88 ? -6.431 -4.373 19.319 1.00 98.38 88 ASN A O 1
ATOM 714 N N . LEU A 1 89 ? -4.783 -3.303 18.226 1.00 98.06 89 LEU A N 1
ATOM 715 C CA . LEU A 1 89 ? -4.551 -2.306 19.279 1.00 98.06 89 LEU A CA 1
ATOM 716 C C . LEU A 1 89 ? -5.811 -1.474 19.566 1.00 98.06 89 LEU A C 1
ATOM 718 O O . LEU A 1 89 ? -6.184 -1.279 20.724 1.00 98.06 89 LEU A O 1
ATOM 722 N N . ASP A 1 90 ? -6.510 -1.031 18.519 1.00 98.12 90 ASP A N 1
ATOM 723 C CA . ASP A 1 90 ? -7.767 -0.290 18.665 1.00 98.12 90 ASP A CA 1
ATOM 724 C C . ASP A 1 90 ? -8.857 -1.141 19.345 1.00 98.12 90 ASP A C 1
ATOM 726 O O . ASP A 1 90 ? -9.636 -0.636 20.160 1.00 98.12 90 ASP A O 1
ATOM 730 N N . LEU A 1 91 ? -8.934 -2.434 19.012 1.00 98.12 91 LEU A N 1
ATOM 731 C CA . LEU A 1 91 ? -9.875 -3.374 19.626 1.00 98.12 91 LEU A CA 1
ATOM 732 C C . LEU A 1 91 ? -9.554 -3.622 21.101 1.00 98.12 91 LEU A C 1
ATOM 734 O O . LEU A 1 91 ? -10.471 -3.615 21.921 1.00 98.12 91 LEU A O 1
ATOM 738 N N . GLU A 1 92 ? -8.281 -3.796 21.447 1.00 97.75 92 GLU A N 1
ATOM 739 C CA . GLU A 1 92 ? -7.828 -3.968 22.829 1.00 97.75 92 GLU A CA 1
ATOM 740 C C . GLU A 1 92 ? -8.141 -2.734 23.680 1.00 97.75 92 GLU A C 1
ATOM 742 O O . GLU A 1 92 ? -8.693 -2.864 24.775 1.00 97.75 92 GLU A O 1
ATOM 747 N N . SER A 1 93 ? -7.888 -1.532 23.149 1.00 97.69 93 SER A N 1
ATOM 748 C CA . SER A 1 93 ? -8.239 -0.273 23.817 1.00 97.69 93 SER A CA 1
ATOM 749 C C . SER A 1 93 ? -9.738 -0.206 24.120 1.00 97.69 93 SER A C 1
ATOM 751 O O . SER A 1 93 ? -10.143 0.021 25.262 1.00 97.69 93 SER A O 1
ATOM 753 N N . LYS A 1 94 ? -10.582 -0.486 23.119 1.00 97.50 94 LYS A N 1
ATOM 754 C CA . LYS A 1 94 ? -12.044 -0.491 23.289 1.00 97.50 94 LYS A CA 1
ATOM 755 C C . LYS A 1 94 ? -12.522 -1.564 24.264 1.00 97.50 94 LYS A C 1
ATOM 757 O O . LYS A 1 94 ? -13.439 -1.313 25.042 1.00 97.50 94 LYS A O 1
ATOM 762 N N . ALA A 1 95 ? -11.923 -2.754 24.238 1.00 97.56 95 ALA A N 1
ATOM 763 C CA . ALA A 1 95 ? -12.259 -3.822 25.175 1.00 97.56 95 ALA A CA 1
ATOM 764 C C . ALA A 1 95 ? -11.968 -3.400 26.624 1.00 97.56 95 ALA A C 1
ATOM 766 O O . ALA A 1 95 ? -12.815 -3.596 27.498 1.00 97.56 95 ALA A O 1
ATOM 767 N N . GLY A 1 96 ? -10.824 -2.749 26.863 1.00 97.44 96 GLY A N 1
ATOM 768 C CA . GLY A 1 96 ? -10.472 -2.195 28.171 1.00 97.44 96 GLY A CA 1
ATOM 769 C C . GLY A 1 96 ? -11.437 -1.101 28.642 1.00 97.44 96 GLY A C 1
ATOM 770 O O . GLY A 1 96 ? -11.864 -1.109 29.800 1.00 97.44 96 GLY A O 1
ATOM 771 N N . GLU A 1 97 ? -11.839 -0.192 27.748 1.00 97.44 97 GLU A N 1
ATOM 772 C CA . GLU A 1 97 ? -12.844 0.839 28.045 1.00 97.44 97 GLU A CA 1
ATOM 773 C C . GLU A 1 97 ? -14.192 0.228 28.448 1.00 97.44 97 GLU A C 1
ATOM 775 O O . GLU A 1 97 ? -14.772 0.610 29.471 1.00 97.44 97 GLU A O 1
ATOM 780 N N . TYR A 1 98 ? -14.677 -0.759 27.687 1.00 97.31 98 TYR A N 1
ATOM 781 C CA . TYR A 1 98 ? -15.918 -1.454 28.017 1.00 97.31 98 TYR A CA 1
ATOM 782 C C . TYR A 1 98 ? -15.818 -2.196 29.346 1.00 97.31 98 TYR A C 1
ATOM 784 O O . TYR A 1 98 ? -16.742 -2.112 30.154 1.00 97.31 98 TYR A O 1
ATOM 792 N N . GLU A 1 99 ? -14.708 -2.881 29.623 1.00 97.00 99 GLU A N 1
ATOM 793 C CA . GLU A 1 99 ? -14.526 -3.573 30.898 1.00 97.00 99 GLU A CA 1
ATOM 794 C C . GLU A 1 99 ? -14.561 -2.595 32.083 1.00 97.00 99 GLU A C 1
ATOM 796 O O . GLU A 1 99 ? -15.234 -2.850 33.089 1.00 97.00 99 GLU A O 1
ATOM 801 N N . ALA A 1 100 ? -13.894 -1.444 31.961 1.00 96.31 100 ALA A N 1
ATOM 802 C CA . ALA A 1 100 ? -13.911 -0.400 32.981 1.00 96.31 100 ALA A CA 1
ATOM 803 C C . ALA A 1 100 ? -15.330 0.145 33.218 1.00 96.31 100 ALA A C 1
ATOM 805 O O . ALA A 1 100 ? -15.752 0.292 34.374 1.00 96.31 100 ALA A O 1
ATOM 806 N N . LEU A 1 101 ? -16.087 0.378 32.141 1.00 96.88 101 LEU A N 1
ATOM 807 C CA . LEU A 1 101 ? -17.478 0.821 32.207 1.00 96.88 101 LEU A CA 1
ATOM 808 C C . LEU A 1 101 ? -18.374 -0.224 32.886 1.00 96.88 101 LEU A C 1
ATOM 810 O O . LEU A 1 101 ? -19.079 0.099 33.843 1.00 96.88 101 LEU A O 1
ATOM 814 N N . TYR A 1 102 ? -18.303 -1.491 32.470 1.00 95.12 102 TYR A N 1
ATOM 815 C CA . TYR A 1 102 ? -19.071 -2.576 33.089 1.00 95.12 102 TYR A CA 1
ATOM 816 C C . TYR A 1 102 ? -18.729 -2.751 34.569 1.00 95.12 102 TYR A C 1
ATOM 818 O O . TYR A 1 102 ? -19.615 -2.969 35.399 1.00 95.12 102 TYR A O 1
ATOM 826 N N . ARG A 1 103 ? -17.452 -2.606 34.936 1.00 95.81 103 ARG A N 1
ATOM 827 C CA . ARG A 1 103 ? -17.011 -2.652 36.334 1.00 95.81 103 ARG A CA 1
ATOM 828 C C . ARG A 1 103 ? -17.601 -1.504 37.153 1.00 95.81 103 ARG A C 1
ATOM 830 O O . ARG A 1 103 ? -17.909 -1.685 38.332 1.00 95.81 103 ARG A O 1
ATOM 837 N N . GLN A 1 104 ? -17.756 -0.319 36.567 1.00 96.06 104 GLN A N 1
ATOM 838 C CA . GLN A 1 104 ? -18.424 0.809 37.216 1.00 96.06 104 GLN A CA 1
ATOM 839 C C . GLN A 1 104 ? -19.920 0.550 37.404 1.00 96.06 104 GLN A C 1
ATOM 841 O O . GLN A 1 104 ? -20.416 0.698 38.520 1.00 96.06 104 GLN A O 1
ATOM 846 N N . GLU A 1 105 ? -20.620 0.125 36.355 1.00 95.44 105 GLU A N 1
ATOM 847 C CA . GLU A 1 105 ? -22.058 -0.151 36.422 1.00 95.44 105 GLU A CA 1
ATOM 848 C C . GLU A 1 105 ? -22.369 -1.258 37.433 1.00 95.44 105 GLU A C 1
ATOM 850 O O . GLU A 1 105 ? -23.248 -1.105 38.283 1.00 95.44 105 GLU A O 1
ATOM 855 N N . ARG A 1 106 ? -21.561 -2.325 37.459 1.00 95.50 106 ARG A N 1
ATOM 856 C CA . ARG A 1 106 ? -21.692 -3.388 38.462 1.00 95.50 106 ARG A CA 1
ATOM 857 C C . ARG A 1 106 ? -21.475 -2.874 39.887 1.00 95.50 106 ARG A C 1
ATOM 859 O O . ARG A 1 106 ? -22.220 -3.257 40.785 1.00 95.50 106 ARG A O 1
ATOM 866 N N . ARG A 1 107 ? -20.493 -1.989 40.110 1.00 94.69 107 ARG A N 1
ATOM 867 C CA . ARG A 1 107 ? -20.273 -1.358 41.427 1.00 94.69 107 ARG A CA 1
ATOM 868 C C . ARG A 1 107 ? -21.462 -0.501 41.856 1.00 94.69 107 ARG A C 1
ATOM 870 O O . ARG A 1 107 ? -21.868 -0.592 43.010 1.00 94.69 107 ARG A O 1
ATOM 877 N N . ARG A 1 108 ? -22.045 0.280 40.942 1.00 94.44 108 ARG A N 1
ATOM 878 C CA . ARG A 1 108 ? -23.245 1.087 41.218 1.00 94.44 108 ARG A CA 1
ATOM 879 C C . ARG A 1 108 ? -24.449 0.219 41.569 1.00 94.44 108 ARG A C 1
ATOM 881 O O . ARG A 1 108 ? -25.132 0.505 42.546 1.00 94.44 108 ARG A O 1
ATOM 888 N N . ALA A 1 109 ? -24.676 -0.863 40.824 1.00 92.75 109 ALA A N 1
ATOM 889 C CA . ALA A 1 109 ? -25.761 -1.798 41.110 1.00 92.75 109 ALA A CA 1
ATOM 890 C C . ALA A 1 109 ? -25.616 -2.438 42.502 1.00 92.75 109 ALA A C 1
ATOM 892 O O . ALA A 1 109 ? -26.589 -2.502 43.250 1.00 92.75 109 ALA A O 1
ATOM 893 N N . LEU A 1 110 ? -24.396 -2.842 42.881 1.00 92.81 110 LEU A N 1
ATOM 894 C CA . LEU A 1 110 ? -24.110 -3.359 44.224 1.00 92.81 110 LEU A CA 1
ATOM 895 C C . LEU A 1 110 ? -24.372 -2.308 45.314 1.00 92.81 110 LEU A C 1
ATOM 897 O O . LEU A 1 110 ? -24.989 -2.626 46.327 1.00 92.81 110 LEU A O 1
ATOM 901 N N . GLN A 1 111 ? -23.955 -1.056 45.098 1.00 91.88 111 GLN A N 1
ATOM 902 C CA . GLN A 1 111 ? -24.217 0.043 46.036 1.00 91.88 111 GLN A CA 1
ATOM 903 C C . GLN A 1 111 ? -25.717 0.302 46.225 1.00 91.88 111 GLN A C 1
ATOM 905 O O . GLN A 1 111 ? -26.178 0.419 47.357 1.00 91.88 111 GLN A O 1
ATOM 910 N N . LEU A 1 112 ? -26.487 0.362 45.135 1.00 91.94 112 LEU A N 1
ATOM 911 C CA . LEU A 1 112 ? -27.940 0.553 45.196 1.00 91.94 112 LEU A CA 1
ATOM 912 C C . LEU A 1 112 ? -28.644 -0.623 45.883 1.00 91.94 112 LEU A C 1
ATOM 914 O O . LEU A 1 112 ? -29.577 -0.406 46.655 1.00 91.94 112 LEU A O 1
ATOM 918 N N . GLY A 1 113 ? -28.179 -1.852 45.640 1.00 91.50 113 GLY A N 1
ATOM 919 C CA . GLY A 1 113 ? -28.669 -3.048 46.324 1.00 91.50 113 GLY A CA 1
ATOM 920 C C . GLY A 1 113 ? -28.502 -2.953 47.841 1.00 91.50 113 GLY A C 1
ATOM 921 O O . GLY A 1 113 ? -29.476 -3.135 48.568 1.00 91.50 113 GLY A O 1
ATOM 922 N N . LEU A 1 114 ? -27.307 -2.572 48.304 1.00 87.81 114 LEU A N 1
ATOM 923 C CA . LEU A 1 114 ? -27.018 -2.385 49.728 1.00 87.81 114 LEU A CA 1
ATOM 924 C C . LEU A 1 114 ? -27.868 -1.265 50.348 1.00 87.81 114 LEU A C 1
ATOM 926 O O . LEU A 1 114 ? -28.438 -1.446 51.419 1.00 87.81 114 LEU A O 1
ATOM 930 N N . ILE A 1 115 ? -28.009 -0.123 49.664 1.00 88.69 115 ILE A N 1
ATOM 931 C CA . IL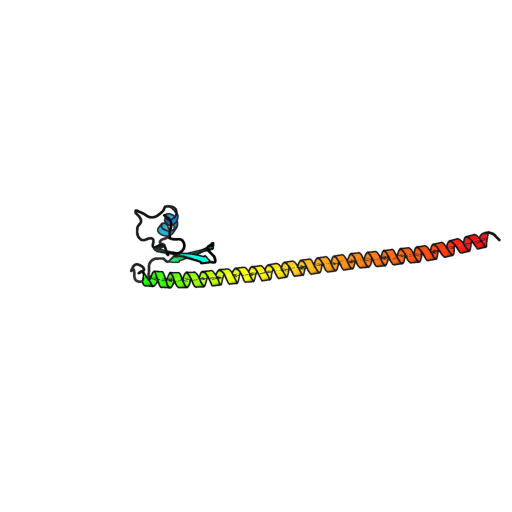E A 1 115 ? -28.873 0.978 50.127 1.00 88.69 115 ILE A CA 1
ATOM 932 C C . ILE A 1 115 ? -30.320 0.498 50.275 1.00 88.69 115 ILE A C 1
ATOM 934 O O . ILE A 1 115 ? -30.980 0.819 51.264 1.00 88.69 115 ILE A O 1
ATOM 938 N N . SER A 1 116 ? -30.820 -0.282 49.314 1.00 86.31 116 SER A N 1
ATOM 939 C CA . SER A 1 116 ? -32.176 -0.832 49.370 1.00 86.31 116 SER A CA 1
ATOM 940 C C . SER A 1 116 ? -32.365 -1.812 50.530 1.00 86.31 116 SER A C 1
ATOM 942 O O . SER A 1 116 ? -33.457 -1.860 51.093 1.00 86.31 116 SER A O 1
ATOM 944 N N . GLU A 1 117 ? -31.344 -2.595 50.875 1.00 88.38 117 GLU A N 1
ATOM 945 C CA . GLU A 1 117 ? -31.366 -3.526 52.005 1.00 88.38 117 GLU A CA 1
ATOM 946 C C . GLU A 1 117 ? -31.382 -2.790 53.347 1.00 88.38 117 GLU A C 1
ATOM 948 O O . GLU A 1 117 ? -32.312 -2.987 54.126 1.00 88.38 117 GLU A O 1
ATOM 953 N N . VAL A 1 118 ? -30.459 -1.844 53.554 1.00 89.69 118 VAL A N 1
ATOM 954 C CA . VAL A 1 118 ? -30.431 -0.989 54.755 1.00 89.69 118 VAL A CA 1
ATOM 955 C C . VAL A 1 118 ? -31.751 -0.232 54.923 1.00 89.69 118 VAL A C 1
ATOM 957 O O . VAL A 1 118 ? -32.297 -0.148 56.019 1.00 89.69 118 VAL A O 1
ATOM 960 N N . SER A 1 119 ? -32.317 0.286 53.829 1.00 86.31 119 SER A N 1
ATOM 961 C CA . SER A 1 119 ? -33.609 0.985 53.875 1.00 86.31 119 SER A CA 1
ATOM 962 C C . SER A 1 119 ? -34.751 0.069 54.335 1.00 86.31 119 SER A C 1
ATOM 964 O O . SER A 1 119 ? -35.632 0.515 55.075 1.00 86.31 119 SER A O 1
ATOM 966 N N . ARG A 1 120 ? -34.741 -1.210 53.926 1.00 86.19 120 ARG A N 1
ATOM 967 C CA . ARG A 1 120 ? -35.721 -2.205 54.388 1.00 86.19 120 ARG A CA 1
ATOM 968 C C . ARG A 1 120 ? -35.570 -2.493 55.880 1.00 86.19 120 ARG A C 1
ATOM 970 O O . ARG A 1 120 ? -36.581 -2.515 56.573 1.00 86.19 120 ARG A O 1
ATOM 977 N N . GLU A 1 121 ? -34.345 -2.660 56.375 1.00 83.44 121 GLU A N 1
ATOM 978 C CA . GLU A 1 121 ? -34.091 -2.871 57.809 1.00 83.44 121 GLU A CA 1
ATOM 979 C C . GLU A 1 121 ? -34.555 -1.683 58.657 1.00 83.44 121 GLU A C 1
ATOM 981 O O . GLU A 1 121 ? -35.270 -1.869 59.639 1.00 83.44 121 GLU A O 1
ATOM 986 N N . ILE A 1 122 ? -34.223 -0.453 58.247 1.00 82.56 122 ILE A N 1
ATOM 987 C CA . ILE A 1 122 ? -34.664 0.765 58.946 1.00 82.56 122 ILE A CA 1
ATOM 988 C C . ILE A 1 122 ? -36.194 0.855 58.975 1.00 82.56 122 ILE A C 1
ATOM 990 O O . ILE A 1 122 ? -36.769 1.184 60.010 1.00 82.56 122 ILE A O 1
ATOM 994 N N . THR A 1 123 ? -36.861 0.548 57.857 1.00 76.12 123 THR A N 1
ATOM 995 C CA . THR A 1 123 ? -38.332 0.565 57.785 1.00 76.12 123 THR A CA 1
ATOM 996 C C . THR A 1 123 ? -38.940 -0.447 58.757 1.00 76.12 123 THR A C 1
ATOM 998 O O . THR A 1 123 ? -39.854 -0.095 59.497 1.00 76.12 123 THR A O 1
ATOM 1001 N N . ALA A 1 124 ? -38.387 -1.662 58.823 1.00 77.94 124 ALA A N 1
ATOM 1002 C CA . ALA A 1 124 ? -38.843 -2.691 59.755 1.00 77.94 124 ALA A CA 1
ATOM 1003 C C . ALA A 1 124 ? -38.663 -2.274 61.229 1.00 77.94 124 ALA A C 1
ATOM 1005 O O . ALA A 1 124 ? -39.540 -2.535 62.047 1.00 77.94 124 ALA A O 1
ATOM 1006 N N . ILE A 1 125 ? -37.568 -1.587 61.575 1.00 79.88 125 ILE A N 1
ATOM 1007 C CA . ILE A 1 125 ? -37.333 -1.078 62.940 1.00 79.88 125 ILE A CA 1
ATOM 1008 C C . ILE A 1 125 ? -38.331 0.034 63.299 1.00 79.88 125 ILE A C 1
ATOM 1010 O O . ILE A 1 125 ? -38.923 0.006 64.376 1.00 79.88 125 ILE A O 1
ATOM 1014 N N . LEU A 1 126 ? -38.562 0.989 62.394 1.00 71.50 126 LEU A N 1
ATOM 1015 C CA . LEU A 1 126 ? -39.517 2.083 62.617 1.00 71.50 126 LEU A CA 1
ATOM 1016 C C . LEU A 1 126 ? -40.971 1.593 62.729 1.00 71.50 126 LEU A C 1
ATOM 1018 O O . LEU A 1 126 ? -41.781 2.218 63.415 1.00 71.50 126 LEU A O 1
ATOM 1022 N N . GLU A 1 127 ? -41.317 0.488 62.065 1.00 64.75 127 GLU A N 1
ATOM 1023 C CA . GLU A 1 127 ? -42.613 -0.174 62.247 1.00 64.75 127 GLU A CA 1
ATOM 1024 C C . GLU A 1 127 ? -42.750 -0.806 63.642 1.00 64.75 127 GLU A C 1
ATOM 1026 O O . GLU A 1 127 ? -43.829 -0.738 64.231 1.00 64.75 127 GLU A O 1
ATOM 1031 N N . VAL A 1 128 ? -41.668 -1.358 64.204 1.00 65.56 128 VAL A N 1
ATOM 1032 C CA . VAL A 1 128 ? -41.658 -1.928 65.562 1.00 65.56 128 VAL A CA 1
ATOM 1033 C C . VAL A 1 128 ? -41.812 -0.844 66.633 1.00 65.56 128 VAL A C 1
ATOM 1035 O O . VAL A 1 128 ? -42.633 -1.018 67.531 1.00 65.56 128 VAL A O 1
ATOM 1038 N N . ASP A 1 129 ? -41.110 0.288 66.522 1.00 65.88 129 ASP A N 1
ATOM 1039 C CA . ASP A 1 129 ? -41.239 1.395 67.490 1.00 65.88 129 ASP A CA 1
ATOM 1040 C C . ASP A 1 129 ? -42.672 1.948 67.547 1.00 65.88 129 ASP A C 1
ATOM 1042 O O . ASP A 1 129 ? -43.224 2.166 68.624 1.00 65.88 129 ASP A O 1
ATOM 1046 N N . ARG A 1 130 ? -43.341 2.085 66.395 1.00 61.59 130 ARG A N 1
ATOM 1047 C CA . ARG A 1 130 ? -44.743 2.539 66.361 1.00 61.59 130 ARG A CA 1
ATOM 1048 C C . ARG A 1 130 ? -45.717 1.561 67.014 1.00 61.59 130 ARG A C 1
ATOM 1050 O O . ARG A 1 130 ? -46.728 1.993 67.562 1.00 61.59 130 ARG A O 1
ATOM 1057 N N . LEU A 1 131 ? -45.443 0.258 66.953 1.00 58.25 131 LEU A N 1
ATOM 1058 C CA . LEU A 1 131 ? -46.259 -0.747 67.639 1.00 58.25 131 LEU A CA 1
ATOM 1059 C C . LEU A 1 131 ? -46.058 -0.706 69.160 1.00 58.25 131 LEU A C 1
ATOM 1061 O O . LEU A 1 131 ? -46.990 -1.027 69.894 1.00 58.25 131 LEU A O 1
ATOM 1065 N N . LEU A 1 132 ? -44.882 -0.282 69.627 1.00 58.91 132 LEU A N 1
ATOM 1066 C CA . LEU A 1 132 ? -44.580 -0.122 71.050 1.00 58.91 1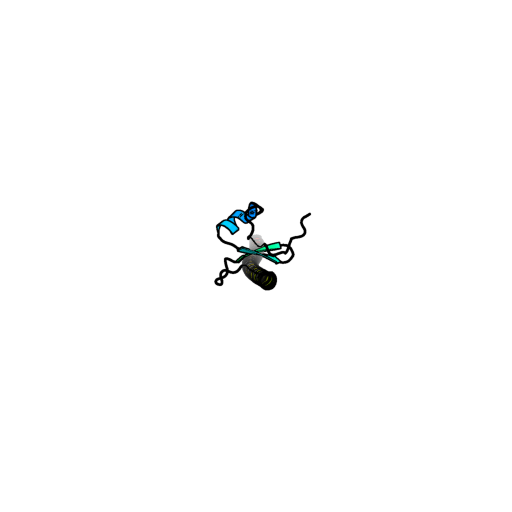32 LEU A CA 1
ATOM 1067 C C . LEU A 1 132 ? -45.173 1.167 71.639 1.00 58.91 132 LEU A C 1
ATOM 1069 O O . LEU A 1 132 ? -45.622 1.140 72.778 1.00 58.91 132 LEU A O 1
ATOM 1073 N N . ASP A 1 133 ? -45.282 2.243 70.856 1.00 59.78 133 ASP A N 1
ATOM 1074 C CA . ASP A 1 133 ? -45.919 3.506 71.278 1.00 59.78 133 ASP A CA 1
ATOM 1075 C C . ASP A 1 133 ? -47.458 3.425 71.419 1.00 59.78 133 ASP A C 1
ATOM 1077 O O . ASP A 1 133 ? -48.097 4.387 71.847 1.00 59.78 133 ASP A O 1
ATOM 1081 N N . THR A 1 134 ? -48.081 2.300 71.043 1.00 52.97 134 THR A N 1
ATOM 1082 C CA . THR A 1 134 ? -49.551 2.128 71.058 1.00 52.97 134 THR A CA 1
ATOM 1083 C C . THR A 1 134 ? -50.067 1.357 72.291 1.00 52.97 134 THR A C 1
ATOM 1085 O O . THR A 1 134 ? -51.257 1.041 72.360 1.00 52.97 134 THR A O 1
ATOM 1088 N N . VAL A 1 135 ? -49.208 1.052 73.270 1.00 43.44 135 VAL A N 1
ATOM 1089 C CA . VAL A 1 135 ? -49.564 0.373 74.537 1.00 43.44 135 VAL A CA 1
ATOM 1090 C C . VAL A 1 135 ? -49.313 1.301 75.717 1.00 43.44 135 VAL A C 1
ATOM 1092 O O . VAL A 1 135 ? -50.203 1.365 76.597 1.00 43.44 135 VAL A O 1
#

Sequence (135 aa):
MLKKRSAAIALYDTEHLPRQMQPFFEQGVEVLIPLFVENKLIGLYNFFPKHSGDYYNSEEVEVLSNLGYQAGVSISNALSFQRIEQLNLDLESKAGEYEALYRQERRRALQLGLISEVSREITAILEVDRLLDTV

pLDDT: mean 86.29, std 14.24, range [31.52, 98.44]

Radius of gyration: 36.5 Å; chains: 1; bounding box: 76×25×105 Å

Foldseek 3Di:
DDPPLFAKDADPDPVPDDPVCVVLVVVQFGIKGFQDDPSDGPDIDTDHQDPVNDHDDPVNRVVVNVVSPVVSVVVVVVVVVVVVVVVVVVVVVVVVVVVVVVVVVVVVVVVVVVVVVVVVVVVVVVVVVVVVVVD

Secondary structure (DSSP, 8-state):
----SS--EE---SSS--GGGHHHHHTT--EEEEEEETTEEEEEEEE---TTSPPPPHHHHHHHHHHHHHHHHHHHHHHHHHHHHHHHHHHHHHHHHHHHHHHHHHHHHHHHHHHHHHHHHHHHHHHHHHHHTT-